Protein AF-A0A962YA80-F1 (afdb_monomer_lite)

pLDDT: mean 92.34, std 13.45, range [38.84, 98.69]

Foldseek 3Di:
DDDPPDDADPLLVVLLVVCVVVVKDFLVRSCVVVVHDSVVSVVSQVVCVVVVSWDDDVRTID

Secondary structure (DSSP, 8-state):
------PPPHHHHHHHHHHHHHS-EEHHHHHHHHTS-HHHHHHHHHHHHHTTSS-EETTEE-

Sequence (62 aa):
MALKTTSFNQRQLEVLQLVRREGYASIENLAEHFQVTPQTIRRDINDLCEQGLLNRYHGGAG

Radius of gyration: 11.21 Å; chains: 1; bounding box: 22×24×36 Å

Structure (mmCIF, N/CA/C/O backbone):
data_AF-A0A962YA80-F1
#
_entry.id   AF-A0A962YA80-F1
#
loop_
_atom_site.group_PDB
_atom_site.id
_atom_site.type_symbol
_atom_site.label_atom_id
_atom_site.label_alt_id
_atom_site.label_comp_id
_atom_site.label_asym_id
_atom_site.label_entity_id
_atom_site.label_seq_id
_atom_site.pdbx_PDB_ins_code
_atom_site.Cartn_x
_atom_site.Cartn_y
_atom_site.Cartn_z
_atom_site.occupancy
_atom_site.B_iso_or_equiv
_atom_site.auth_seq_id
_atom_site.auth_comp_id
_atom_site.auth_asym_id
_atom_site.auth_atom_id
_atom_site.pdbx_PDB_model_num
ATOM 1 N N . MET A 1 1 ? -5.768 3.625 27.053 1.00 38.84 1 MET A N 1
ATOM 2 C CA . MET A 1 1 ? -5.885 3.223 25.635 1.00 38.84 1 MET A CA 1
ATOM 3 C C . MET A 1 1 ? -5.555 4.450 24.799 1.00 38.84 1 MET A C 1
ATOM 5 O O . MET A 1 1 ? -6.360 5.368 24.763 1.00 38.84 1 MET A O 1
ATOM 9 N N . ALA A 1 2 ? -4.335 4.559 24.272 1.00 47.62 2 ALA A N 1
ATOM 10 C CA . ALA A 1 2 ? -3.956 5.719 23.466 1.00 47.62 2 ALA A CA 1
ATOM 11 C C . ALA A 1 2 ? -4.524 5.539 22.055 1.00 47.62 2 ALA A C 1
ATOM 13 O O . ALA A 1 2 ? -4.192 4.564 21.383 1.00 47.62 2 ALA A O 1
ATOM 14 N N . LEU A 1 3 ? -5.388 6.455 21.619 1.00 50.16 3 LEU A N 1
ATOM 15 C CA . LEU A 1 3 ? -5.761 6.565 20.213 1.00 50.16 3 LEU A CA 1
ATOM 16 C C . LEU A 1 3 ? -4.493 6.982 19.455 1.00 50.16 3 LEU A C 1
ATOM 18 O O . LEU A 1 3 ? -4.032 8.112 19.600 1.00 50.16 3 LEU A O 1
ATOM 22 N N . LYS A 1 4 ? -3.882 6.060 18.701 1.00 57.69 4 LYS A N 1
ATOM 23 C CA . LYS A 1 4 ? -2.815 6.402 17.754 1.00 57.69 4 LYS A CA 1
ATOM 24 C C . LYS A 1 4 ? -3.451 7.241 16.644 1.00 57.69 4 LYS A C 1
ATOM 26 O O . LYS A 1 4 ? -4.081 6.705 15.742 1.00 57.69 4 LYS A O 1
ATOM 31 N N . THR A 1 5 ? -3.297 8.557 16.700 1.00 55.31 5 THR A N 1
ATOM 32 C CA . THR A 1 5 ? -3.596 9.456 15.580 1.00 55.31 5 THR A CA 1
ATOM 33 C C . THR A 1 5 ? -2.489 9.328 14.535 1.00 55.31 5 THR A C 1
ATOM 35 O O . THR A 1 5 ? -1.607 10.175 14.419 1.00 55.31 5 THR A O 1
ATOM 38 N N . THR A 1 6 ? -2.476 8.216 13.799 1.00 66.56 6 THR A N 1
ATOM 39 C CA . THR A 1 6 ? -1.546 8.039 12.682 1.00 66.56 6 THR A CA 1
ATOM 40 C 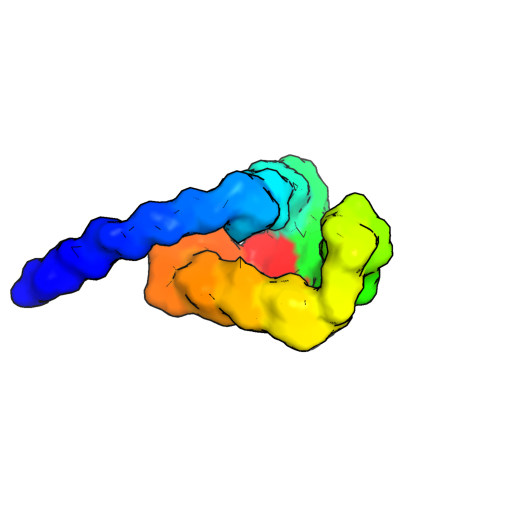C . THR A 1 6 ? -2.115 8.756 11.461 1.00 66.56 6 THR A C 1
ATOM 42 O O . THR A 1 6 ? -3.154 8.370 10.935 1.00 66.56 6 THR A O 1
ATOM 45 N N . SER A 1 7 ? -1.451 9.831 11.036 1.00 83.25 7 SER A N 1
ATOM 46 C CA . SER A 1 7 ? -1.757 10.497 9.769 1.00 83.25 7 SER A CA 1
ATOM 47 C C . SER A 1 7 ? -1.292 9.609 8.614 1.00 83.25 7 SER A C 1
ATOM 49 O O . SER A 1 7 ? -0.121 9.227 8.574 1.00 83.25 7 SER A O 1
ATOM 51 N N . PHE A 1 8 ? -2.198 9.261 7.699 1.00 91.50 8 PHE A N 1
ATOM 52 C CA . PHE A 1 8 ? -1.869 8.487 6.502 1.00 91.50 8 PHE A CA 1
ATOM 53 C C . PHE A 1 8 ? -1.252 9.381 5.434 1.00 91.50 8 PHE A C 1
ATOM 55 O O . PHE A 1 8 ? -1.666 10.527 5.246 1.00 91.50 8 PHE A O 1
ATOM 62 N N . ASN A 1 9 ? -0.281 8.844 4.699 1.00 94.75 9 ASN A N 1
ATOM 63 C CA . ASN A 1 9 ? 0.226 9.526 3.516 1.00 94.75 9 ASN A CA 1
ATOM 64 C C . ASN A 1 9 ? -0.769 9.406 2.345 1.00 94.75 9 ASN A C 1
ATOM 66 O O . ASN A 1 9 ? -1.657 8.552 2.341 1.00 94.75 9 ASN A O 1
ATOM 70 N N . GLN A 1 10 ? -0.587 10.248 1.327 1.00 96.56 10 GLN A N 1
ATOM 71 C CA . GLN A 1 10 ? -1.472 10.292 0.161 1.00 96.56 10 GLN A CA 1
ATOM 72 C C . GLN A 1 10 ? -1.618 8.925 -0.530 1.00 96.56 10 GLN A C 1
ATOM 74 O O . GLN A 1 10 ? -2.729 8.500 -0.831 1.00 96.56 10 GLN A O 1
ATOM 79 N N . ARG A 1 11 ? -0.517 8.184 -0.702 1.00 97.88 11 ARG A N 1
ATOM 80 C CA . ARG A 1 11 ? -0.535 6.857 -1.332 1.00 97.88 11 ARG A CA 1
ATOM 81 C C . ARG A 1 11 ? -1.317 5.842 -0.500 1.00 97.88 11 ARG A C 1
ATOM 83 O O . ARG A 1 11 ? -2.063 5.059 -1.064 1.00 97.88 11 ARG A O 1
ATOM 90 N N . GLN A 1 12 ? -1.197 5.861 0.827 1.00 97.81 12 GLN A N 1
ATOM 91 C CA . GLN A 1 12 ? -1.983 4.987 1.708 1.00 97.81 12 GLN A CA 1
ATOM 92 C C . GLN A 1 12 ? -3.488 5.256 1.579 1.00 97.81 12 GLN A C 1
ATOM 94 O O . GLN A 1 12 ? -4.277 4.313 1.537 1.00 97.81 12 GLN A O 1
ATOM 99 N N . LEU A 1 13 ? -3.887 6.527 1.471 1.00 97.56 13 LEU A N 1
ATOM 100 C CA . LEU A 1 13 ? -5.285 6.897 1.238 1.00 97.56 13 LEU A CA 1
ATOM 101 C C . LEU A 1 13 ? -5.778 6.405 -0.129 1.00 97.56 13 LEU A C 1
ATOM 103 O O . LEU A 1 13 ? -6.875 5.854 -0.221 1.00 97.56 13 LEU A O 1
ATOM 107 N N . GLU 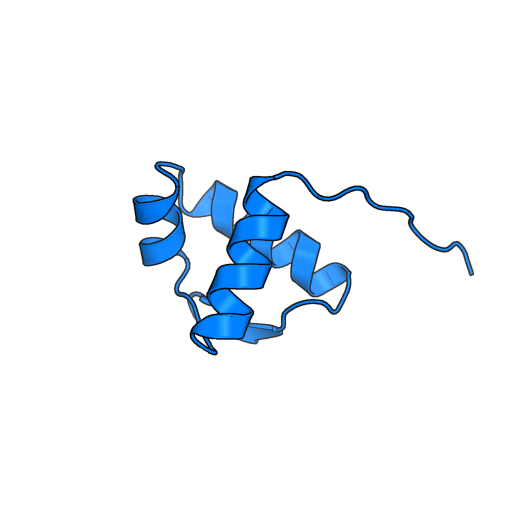A 1 14 ? -4.962 6.546 -1.172 1.00 98.06 14 GLU A N 1
ATOM 108 C CA . GLU A 1 14 ? -5.289 6.074 -2.522 1.00 98.06 14 GLU A CA 1
ATOM 109 C C . GLU A 1 14 ? -5.342 4.540 -2.608 1.00 98.06 14 GLU A C 1
ATOM 111 O O . GLU A 1 14 ? -6.278 3.999 -3.195 1.00 98.06 14 GLU A O 1
ATOM 116 N N . VAL A 1 15 ? -4.418 3.824 -1.954 1.00 98.06 15 VAL A N 1
ATOM 117 C CA . VAL A 1 15 ? -4.456 2.356 -1.806 1.00 98.06 15 VAL A CA 1
ATOM 118 C C . VAL A 1 15 ? -5.764 1.932 -1.142 1.00 98.06 15 VAL A C 1
ATOM 120 O O . VAL A 1 15 ? -6.453 1.055 -1.655 1.00 98.06 15 VAL A O 1
ATOM 123 N N . LEU A 1 16 ? -6.141 2.575 -0.033 1.00 97.25 16 LEU A N 1
ATOM 124 C CA . LEU A 1 16 ? -7.380 2.267 0.677 1.00 97.25 16 LEU A CA 1
ATOM 125 C C . LEU A 1 16 ? -8.613 2.475 -0.215 1.00 97.25 16 LEU A C 1
ATOM 127 O O . LEU A 1 16 ? -9.516 1.641 -0.224 1.00 97.25 16 LEU A O 1
ATOM 131 N N . GLN A 1 17 ? -8.659 3.577 -0.968 1.00 97.12 17 GLN A N 1
ATOM 132 C CA . GLN A 1 17 ? -9.754 3.857 -1.898 1.00 97.12 17 GLN A CA 1
ATOM 133 C C . GLN A 1 17 ? -9.821 2.834 -3.032 1.00 97.12 17 GLN A C 1
ATOM 135 O O . GLN A 1 17 ? -10.908 2.350 -3.347 1.00 97.12 17 GLN A O 1
ATOM 140 N N . LEU A 1 18 ? -8.675 2.493 -3.626 1.00 97.50 18 LEU A N 1
ATOM 141 C CA . LEU A 1 18 ? -8.596 1.512 -4.701 1.00 97.50 18 LEU A CA 1
ATOM 142 C C . LEU A 1 18 ? -9.074 0.143 -4.212 1.00 97.50 18 LEU A C 1
ATOM 144 O O . LEU A 1 18 ? -9.962 -0.446 -4.818 1.00 97.50 18 LEU A O 1
ATOM 148 N N . VAL A 1 19 ? -8.558 -0.321 -3.075 1.00 97.19 19 VAL A N 1
ATOM 149 C CA . VAL A 1 19 ? -8.931 -1.618 -2.504 1.00 97.19 19 VAL A CA 1
ATOM 150 C C . VAL A 1 19 ? -10.415 -1.662 -2.135 1.00 97.19 19 VAL A C 1
ATOM 152 O O . VAL A 1 19 ? -11.085 -2.634 -2.455 1.00 97.19 19 VAL A O 1
ATOM 155 N N . ARG A 1 20 ? -10.978 -0.592 -1.559 1.00 95.62 20 ARG A N 1
ATOM 156 C CA . ARG A 1 20 ? -12.424 -0.522 -1.268 1.00 95.62 20 ARG A CA 1
ATOM 157 C C . ARG A 1 20 ? -13.295 -0.563 -2.520 1.00 95.62 20 ARG A C 1
ATOM 159 O O . ARG A 1 20 ? -14.407 -1.079 -2.458 1.00 95.62 20 ARG A O 1
ATOM 166 N N . ARG A 1 21 ? -12.824 0.017 -3.627 1.00 96.94 21 ARG A N 1
ATOM 167 C CA . ARG A 1 21 ? -13.559 0.039 -4.897 1.00 96.94 21 ARG A CA 1
ATOM 168 C C . ARG A 1 21 ? -13.496 -1.311 -5.610 1.00 96.94 21 ARG A C 1
ATOM 170 O O . ARG A 1 21 ? -14.513 -1.764 -6.118 1.00 96.94 21 ARG A O 1
ATOM 177 N N . GLU A 1 22 ? -12.321 -1.931 -5.640 1.00 96.44 22 GLU A N 1
ATOM 178 C CA . GLU A 1 22 ? -12.070 -3.180 -6.374 1.00 96.44 22 GLU A CA 1
ATOM 179 C C . GLU A 1 22 ? -12.308 -4.441 -5.517 1.00 96.44 22 GLU A C 1
ATOM 181 O O . GLU A 1 22 ? -12.331 -5.555 -6.031 1.00 96.44 22 GLU A O 1
ATOM 186 N N . GLY A 1 23 ? -12.448 -4.294 -4.196 1.00 96.88 23 GLY A N 1
ATOM 187 C CA . GLY A 1 23 ? -12.548 -5.382 -3.214 1.00 96.88 23 GLY A CA 1
ATOM 188 C C . GLY A 1 23 ? -11.219 -6.083 -2.906 1.00 96.88 23 GLY A C 1
ATOM 189 O O . GLY A 1 23 ? -11.081 -6.707 -1.857 1.00 96.88 23 GLY A O 1
ATOM 190 N N . TYR A 1 24 ? -10.235 -5.983 -3.801 1.00 97.50 24 TYR A N 1
ATOM 191 C CA . TYR A 1 24 ? -8.897 -6.535 -3.631 1.00 97.50 24 TYR A CA 1
ATOM 192 C C . TYR A 1 24 ? -7.887 -5.798 -4.516 1.00 97.50 24 TYR A C 1
ATOM 194 O O . TYR A 1 24 ? -8.194 -5.428 -5.649 1.00 97.50 24 TYR A O 1
ATOM 202 N N . ALA A 1 25 ? -6.651 -5.657 -4.042 1.00 97.56 25 ALA A N 1
ATOM 203 C CA . ALA A 1 25 ? -5.524 -5.267 -4.881 1.00 97.56 25 ALA A CA 1
ATOM 204 C C . ALA A 1 25 ? -4.269 -6.081 -4.548 1.00 97.56 25 ALA A C 1
ATOM 206 O O . ALA A 1 25 ? -3.917 -6.276 -3.380 1.00 97.56 25 ALA A O 1
ATOM 207 N N . SER A 1 26 ? -3.566 -6.537 -5.589 1.00 98.31 26 SER A N 1
ATOM 208 C CA . SER A 1 26 ? -2.280 -7.216 -5.429 1.00 98.31 26 SER A CA 1
ATOM 209 C C . SER A 1 26 ? -1.159 -6.209 -5.158 1.00 98.31 26 SER A C 1
ATOM 211 O O . SER A 1 26 ? -1.187 -5.066 -5.618 1.00 98.31 26 SER A O 1
ATOM 213 N N . ILE A 1 27 ? -0.134 -6.653 -4.431 1.00 98.31 27 ILE A N 1
ATOM 214 C CA . ILE A 1 27 ? 1.065 -5.850 -4.161 1.00 98.31 27 ILE A CA 1
ATOM 215 C C . ILE A 1 27 ? 1.750 -5.431 -5.466 1.00 98.31 27 ILE A C 1
ATOM 217 O O . ILE A 1 27 ? 2.227 -4.304 -5.554 1.00 98.31 27 ILE A O 1
ATOM 221 N N . GLU A 1 28 ? 1.811 -6.326 -6.455 1.00 98.38 28 GLU A N 1
ATOM 222 C CA . GLU A 1 28 ? 2.472 -6.054 -7.736 1.00 98.38 28 GLU A CA 1
ATOM 223 C C . GLU A 1 28 ? 1.718 -4.994 -8.540 1.00 98.38 28 GLU A C 1
ATOM 225 O O . GLU A 1 28 ? 2.326 -4.004 -8.936 1.00 98.38 28 GLU A O 1
ATOM 230 N N . ASN A 1 29 ? 0.389 -5.106 -8.655 1.00 98.06 29 ASN A N 1
ATOM 231 C CA . ASN A 1 29 ? -0.414 -4.120 -9.382 1.00 98.06 29 ASN A CA 1
ATOM 232 C C . ASN A 1 29 ? -0.323 -2.735 -8.732 1.00 98.06 29 ASN A C 1
ATOM 234 O O . ASN A 1 29 ? -0.222 -1.728 -9.425 1.00 98.06 29 ASN A O 1
ATOM 238 N N . LEU A 1 30 ? -0.347 -2.668 -7.398 1.00 98.25 30 LEU A N 1
ATOM 239 C CA . LEU A 1 30 ? -0.174 -1.407 -6.675 1.00 98.25 30 LEU A CA 1
ATOM 240 C C . LEU A 1 30 ? 1.238 -0.839 -6.872 1.00 98.25 30 LEU A C 1
ATOM 242 O O . LEU A 1 30 ? 1.396 0.368 -7.032 1.00 98.25 30 LEU A O 1
ATOM 246 N N . ALA A 1 31 ? 2.267 -1.689 -6.869 1.00 98.62 31 ALA A N 1
ATOM 247 C CA . ALA A 1 31 ? 3.648 -1.260 -7.062 1.00 98.62 31 ALA A CA 1
ATOM 248 C C . ALA A 1 31 ? 3.844 -0.651 -8.457 1.00 98.62 31 ALA A C 1
ATOM 250 O O . ALA A 1 31 ? 4.407 0.438 -8.575 1.00 98.62 31 ALA A O 1
ATOM 251 N N . GLU A 1 32 ? 3.300 -1.300 -9.487 1.00 98.50 32 GLU A N 1
ATOM 252 C CA . GLU A 1 32 ? 3.275 -0.776 -10.852 1.00 98.50 32 GLU A CA 1
ATOM 253 C C . GLU A 1 32 ? 2.455 0.515 -10.952 1.00 98.50 32 GLU A C 1
ATOM 255 O O . GLU A 1 32 ? 2.944 1.511 -11.482 1.00 98.50 32 GLU A O 1
ATOM 260 N N . HIS A 1 33 ? 1.242 0.544 -10.394 1.00 97.62 33 HIS A N 1
ATOM 261 C CA . HIS A 1 33 ? 0.360 1.712 -10.454 1.00 97.62 33 HIS A CA 1
ATOM 262 C C . HIS A 1 33 ? 0.994 2.958 -9.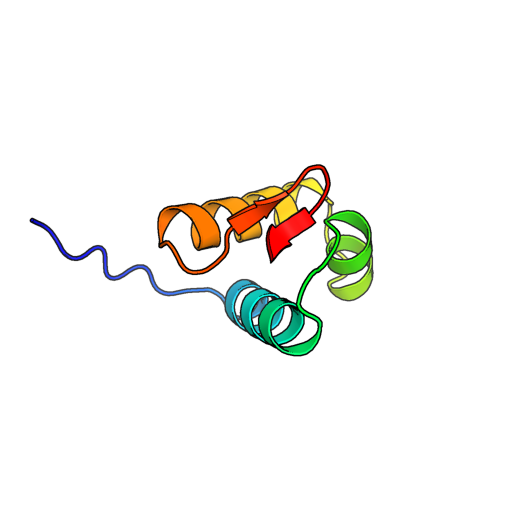821 1.00 97.62 33 HIS A C 1
ATOM 264 O O . HIS A 1 33 ? 0.956 4.040 -10.402 1.00 97.62 33 HIS A O 1
ATOM 270 N N . PHE A 1 34 ? 1.616 2.801 -8.650 1.00 97.94 34 PHE A N 1
ATOM 271 C CA . PHE A 1 34 ? 2.246 3.902 -7.921 1.00 97.94 34 PHE A CA 1
ATOM 272 C C . PHE A 1 34 ? 3.714 4.133 -8.295 1.00 97.94 34 PHE A C 1
ATOM 274 O O . PHE A 1 34 ? 4.332 5.038 -7.734 1.00 97.94 34 PHE A O 1
ATOM 281 N N . GLN A 1 35 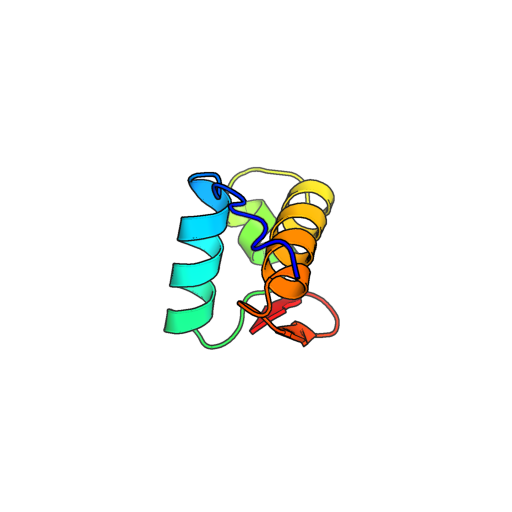? 4.277 3.338 -9.214 1.00 98.25 35 GLN A N 1
ATOM 282 C CA . GLN A 1 35 ? 5.687 3.404 -9.622 1.00 98.25 35 GLN A CA 1
ATOM 283 C C . GLN A 1 35 ? 6.649 3.319 -8.420 1.00 98.25 35 GLN A C 1
ATOM 285 O O . GLN A 1 35 ? 7.618 4.069 -8.298 1.00 98.25 35 GLN A O 1
ATOM 290 N N . VAL A 1 36 ? 6.366 2.397 -7.499 1.00 98.44 36 VAL A N 1
ATOM 291 C CA . VAL A 1 36 ? 7.184 2.127 -6.309 1.00 98.44 36 VAL A CA 1
ATOM 292 C C . VAL A 1 36 ? 7.558 0.654 -6.241 1.00 98.44 36 VAL A C 1
ATOM 294 O O . VAL A 1 36 ? 7.067 -0.179 -6.994 1.00 98.44 36 VAL A O 1
ATOM 297 N N . THR A 1 37 ? 8.426 0.293 -5.300 1.00 98.69 37 THR A N 1
ATOM 298 C CA . THR A 1 37 ? 8.773 -1.117 -5.104 1.00 98.69 37 THR A CA 1
ATOM 299 C C . THR A 1 37 ? 7.634 -1.898 -4.429 1.00 98.69 37 THR A C 1
ATOM 301 O O . THR A 1 37 ? 6.917 -1.344 -3.585 1.00 98.69 37 THR A O 1
ATOM 304 N N . PRO A 1 38 ? 7.533 -3.222 -4.656 1.00 98.44 38 PRO A N 1
ATOM 305 C CA . PRO A 1 38 ? 6.651 -4.098 -3.881 1.00 98.44 38 PRO A CA 1
ATOM 306 C C . PRO A 1 38 ? 6.864 -4.003 -2.363 1.00 98.44 38 PRO A C 1
ATOM 308 O O . PRO A 1 38 ? 5.929 -4.178 -1.586 1.00 98.44 38 PRO A O 1
ATOM 311 N N . GLN A 1 39 ? 8.090 -3.720 -1.906 1.00 98.44 39 GLN A N 1
ATOM 312 C CA . GLN A 1 39 ? 8.385 -3.534 -0.483 1.00 98.44 39 GLN A CA 1
ATOM 313 C C . GLN A 1 39 ? 7.721 -2.272 0.085 1.00 98.44 39 GLN A C 1
ATOM 315 O O . GLN A 1 39 ? 7.216 -2.314 1.208 1.00 98.44 39 GLN A O 1
ATOM 320 N N . THR A 1 40 ? 7.676 -1.184 -0.687 1.00 98.25 40 THR A N 1
ATOM 321 C CA . THR A 1 40 ? 6.966 0.048 -0.319 1.00 98.25 40 THR A CA 1
ATOM 322 C C . THR A 1 40 ? 5.479 -0.235 -0.110 1.00 98.25 40 THR A C 1
ATOM 324 O O . THR A 1 40 ? 4.954 0.053 0.962 1.00 98.25 40 THR A O 1
ATOM 327 N N . ILE A 1 41 ? 4.836 -0.915 -1.065 1.00 98.38 41 ILE A N 1
ATOM 328 C CA . ILE A 1 41 ? 3.419 -1.289 -0.950 1.00 98.38 41 ILE A CA 1
ATOM 329 C C . ILE A 1 41 ? 3.169 -2.251 0.211 1.00 98.38 41 ILE A C 1
ATOM 331 O O . ILE A 1 41 ? 2.195 -2.091 0.942 1.00 98.38 41 ILE A O 1
ATOM 335 N N . ARG A 1 42 ? 4.050 -3.234 0.442 1.00 97.94 42 ARG A N 1
ATOM 336 C CA . ARG A 1 42 ? 3.924 -4.134 1.601 1.00 97.94 42 ARG A CA 1
ATOM 337 C C . ARG A 1 42 ? 3.912 -3.373 2.921 1.00 97.94 42 ARG A C 1
ATOM 339 O O . ARG A 1 42 ? 3.189 -3.793 3.825 1.00 97.94 42 ARG A O 1
ATOM 346 N N . ARG A 1 43 ? 4.709 -2.303 3.031 1.00 97.38 43 ARG A N 1
ATOM 347 C CA . ARG A 1 43 ? 4.738 -1.427 4.205 1.00 97.38 43 ARG A CA 1
ATOM 348 C C . ARG A 1 43 ? 3.447 -0.624 4.325 1.00 97.38 43 ARG A C 1
ATOM 350 O O . ARG A 1 43 ? 2.845 -0.656 5.386 1.00 97.38 43 ARG A O 1
ATOM 357 N N . ASP A 1 44 ? 2.977 -0.007 3.243 1.00 97.56 44 ASP A N 1
ATOM 358 C CA . ASP A 1 44 ? 1.713 0.738 3.269 1.00 97.56 44 ASP A CA 1
ATOM 359 C C . ASP A 1 44 ? 0.523 -0.156 3.650 1.00 97.56 44 ASP A C 1
ATOM 361 O O . ASP A 1 44 ? -0.269 0.212 4.512 1.00 97.56 44 ASP A O 1
ATOM 365 N N . ILE A 1 45 ? 0.427 -1.356 3.063 1.00 97.06 45 ILE A N 1
ATOM 366 C CA . ILE A 1 45 ? -0.606 -2.344 3.405 1.00 97.06 45 ILE A CA 1
ATOM 367 C C . ILE A 1 45 ? -0.481 -2.778 4.867 1.00 97.06 45 ILE A C 1
ATOM 369 O O . ILE A 1 45 ? -1.494 -2.883 5.547 1.00 97.06 45 ILE A O 1
ATOM 373 N N . ASN A 1 46 ? 0.737 -3.033 5.359 1.00 96.31 46 ASN A N 1
ATOM 374 C CA . ASN A 1 46 ? 0.951 -3.378 6.768 1.00 96.31 46 ASN A CA 1
ATOM 375 C C . ASN A 1 46 ? 0.421 -2.293 7.695 1.00 96.31 46 ASN A C 1
ATOM 377 O O . ASN A 1 46 ? -0.362 -2.599 8.588 1.00 96.31 46 ASN A O 1
ATOM 381 N N . ASP A 1 47 ? 0.805 -1.043 7.443 1.00 95.88 47 ASP A N 1
ATOM 382 C CA . ASP A 1 47 ? 0.385 0.090 8.257 1.00 95.88 47 ASP A CA 1
ATOM 383 C C . ASP A 1 47 ? -1.150 0.230 8.241 1.00 95.88 47 ASP A C 1
ATOM 385 O O . ASP A 1 47 ? -1.759 0.468 9.280 1.00 95.88 47 ASP A O 1
ATOM 389 N N . LEU A 1 48 ? -1.807 0.024 7.092 1.00 95.94 48 LEU A N 1
ATOM 390 C CA . LEU A 1 48 ? -3.273 0.053 6.985 1.00 95.94 48 LEU A CA 1
ATOM 391 C C . LEU A 1 48 ? -3.951 -1.131 7.700 1.00 95.94 48 LEU A C 1
ATOM 393 O O . LEU A 1 48 ? -4.996 -0.948 8.328 1.00 95.94 48 LEU A O 1
ATOM 397 N N . CYS A 1 49 ? -3.364 -2.328 7.648 1.00 95.44 49 CYS A N 1
ATOM 398 C CA . CYS A 1 49 ? -3.861 -3.506 8.362 1.00 95.44 49 CYS A CA 1
ATOM 399 C C . CYS A 1 49 ? -3.710 -3.378 9.881 1.00 95.44 49 CYS A C 1
ATOM 401 O O . CYS A 1 49 ? -4.626 -3.740 10.615 1.00 95.44 49 CYS A O 1
ATOM 403 N N . GLU A 1 50 ? -2.595 -2.827 10.367 1.00 95.12 50 GLU A N 1
ATOM 404 C CA . GLU A 1 50 ? -2.385 -2.560 11.797 1.00 95.12 50 GLU A CA 1
ATOM 405 C C . GLU A 1 50 ? -3.433 -1.594 12.368 1.00 95.12 50 GLU A C 1
ATOM 407 O O . GLU A 1 50 ? -3.765 -1.663 13.551 1.00 95.12 50 GLU A O 1
ATOM 412 N N . GLN A 1 51 ? -3.984 -0.720 11.522 1.00 94.31 51 GLN A N 1
ATOM 413 C CA . GLN A 1 51 ? -5.066 0.204 11.868 1.00 94.31 51 GLN A CA 1
ATOM 414 C C . GLN A 1 51 ? -6.466 -0.394 11.635 1.00 94.31 51 GLN A C 1
ATOM 416 O O . GLN A 1 51 ? -7.466 0.297 11.821 1.00 94.31 51 GLN A O 1
ATOM 421 N N . GLY A 1 52 ? -6.558 -1.659 11.208 1.00 95.44 52 GLY A N 1
ATOM 422 C CA . GLY A 1 52 ? -7.821 -2.351 10.933 1.00 95.44 52 GLY A CA 1
ATOM 423 C C . GLY A 1 52 ? -8.575 -1.829 9.706 1.00 95.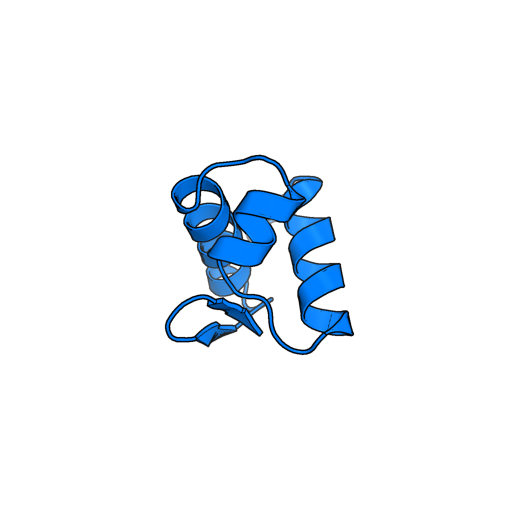44 52 GLY A C 1
ATOM 424 O O . GLY A 1 52 ? -9.779 -2.044 9.593 1.00 95.44 52 GLY A O 1
ATOM 425 N N . LEU A 1 53 ? -7.896 -1.113 8.803 1.00 96.06 53 LEU A N 1
ATOM 426 C CA . LEU A 1 53 ? -8.522 -0.508 7.624 1.00 96.06 53 LEU A CA 1
ATOM 427 C C . LEU A 1 53 ? -8.556 -1.432 6.406 1.00 96.06 53 LEU A C 1
ATOM 429 O O . LEU A 1 53 ? -9.392 -1.223 5.530 1.00 96.06 53 LEU A O 1
ATOM 433 N N . LEU A 1 54 ? -7.651 -2.410 6.360 1.00 96.81 54 LEU A N 1
ATOM 434 C CA . LEU A 1 54 ? -7.553 -3.454 5.343 1.00 96.81 54 LEU A CA 1
ATOM 435 C C . LEU A 1 54 ? -7.268 -4.798 6.013 1.00 96.81 54 LEU A C 1
ATOM 437 O O . LEU A 1 54 ? -6.690 -4.849 7.101 1.00 96.81 54 LEU A O 1
ATOM 441 N N . ASN A 1 55 ? -7.569 -5.885 5.318 1.00 97.12 55 ASN A N 1
ATOM 442 C CA . ASN A 1 55 ? -7.140 -7.233 5.651 1.00 97.12 55 ASN A CA 1
ATOM 443 C C . ASN A 1 55 ? -6.080 -7.705 4.656 1.00 97.12 55 ASN A C 1
ATOM 445 O O . ASN A 1 55 ? -6.139 -7.439 3.455 1.00 97.12 55 ASN A O 1
ATOM 449 N N . ARG A 1 56 ? -5.087 -8.436 5.163 1.00 94.69 56 ARG A N 1
ATOM 450 C CA . ARG A 1 56 ? -4.065 -9.050 4.315 1.00 94.69 56 ARG A CA 1
ATOM 451 C C . ARG A 1 56 ? -4.566 -10.349 3.706 1.00 94.69 56 ARG A C 1
ATOM 453 O O . ARG A 1 56 ? -5.133 -11.191 4.396 1.00 94.69 56 ARG A O 1
ATOM 460 N N . TYR A 1 57 ? -4.197 -10.551 2.450 1.00 94.56 57 TYR A N 1
ATOM 461 C CA . TYR A 1 57 ? -4.309 -11.822 1.747 1.00 94.56 57 TYR A CA 1
ATOM 462 C C . TYR A 1 57 ? -2.935 -12.247 1.224 1.00 94.56 57 TYR A C 1
ATOM 464 O O . TYR A 1 57 ? -1.981 -11.462 1.196 1.00 94.56 57 TYR A O 1
ATOM 472 N N . HIS A 1 58 ? -2.810 -13.502 0.792 1.00 92.88 58 HIS A N 1
ATOM 473 C CA . HIS A 1 58 ? -1.590 -13.959 0.131 1.00 92.88 58 HIS A CA 1
ATOM 474 C C . HIS A 1 58 ? -1.368 -13.159 -1.16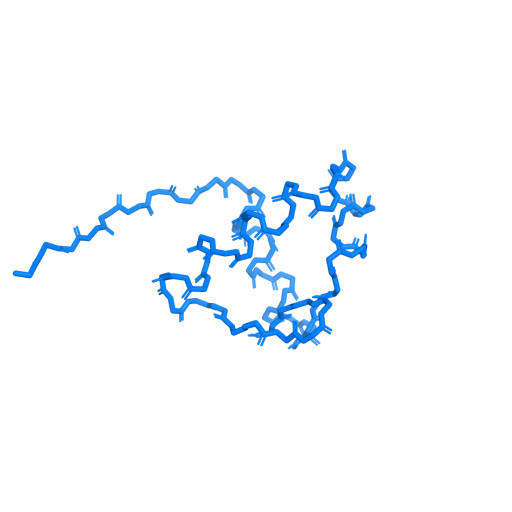4 1.00 92.88 58 HIS A C 1
ATOM 476 O O . HIS A 1 58 ? -2.058 -13.366 -2.153 1.00 92.88 58 HIS A O 1
ATOM 482 N N . GLY A 1 59 ? -0.403 -12.231 -1.139 1.00 93.75 59 GLY A N 1
ATOM 483 C CA . GLY A 1 59 ? -0.011 -11.418 -2.298 1.00 93.75 59 GLY A CA 1
ATOM 484 C C . GLY A 1 59 ? -0.687 -10.046 -2.424 1.00 93.75 59 GLY A C 1
ATOM 485 O O . GLY A 1 59 ? -0.345 -9.305 -3.344 1.00 93.75 59 GLY A O 1
ATOM 486 N N . GLY A 1 60 ? -1.578 -9.660 -1.505 1.00 95.56 60 GLY A N 1
ATOM 487 C CA . GLY A 1 60 ? -2.342 -8.413 -1.616 1.00 95.56 60 GLY A CA 1
ATOM 488 C C . GLY A 1 60 ? -3.145 -8.053 -0.369 1.00 95.56 60 GLY A C 1
ATOM 489 O O . GLY A 1 60 ? -2.873 -8.553 0.727 1.00 95.56 60 GLY A O 1
ATOM 490 N N . ALA A 1 61 ? -4.131 -7.176 -0.541 1.00 97.31 61 ALA A N 1
ATOM 491 C CA . ALA A 1 61 ? -5.038 -6.741 0.519 1.00 97.31 61 ALA A CA 1
ATOM 492 C C . ALA A 1 61 ? -6.452 -6.458 -0.007 1.00 97.31 61 ALA A C 1
ATOM 494 O O . ALA A 1 61 ? -6.617 -6.156 -1.189 1.00 97.31 61 ALA A O 1
ATOM 495 N N . GLY A 1 62 ? -7.438 -6.560 0.887 1.00 93.19 62 GLY A N 1
ATOM 496 C CA . GLY A 1 62 ? -8.869 -6.300 0.671 1.00 93.19 62 GLY A CA 1
ATOM 497 C C . GLY A 1 62 ? -9.533 -5.768 1.932 1.00 93.19 62 GLY A C 1
ATOM 498 O O . GLY A 1 62 ? -9.030 -6.085 3.033 1.00 93.19 62 GLY A O 1
#